Protein AF-A0A815KXN7-F1 (afdb_monomer)

Mean predicted aligned error: 11.1 Å

Foldseek 3Di:
DDDDDPDPPPPLPPPPPDVDDAAEEECLQPDPCSVVVVVVCVSSVHHYDNDDDLDDGQEYEHPAADADPPVSCPDPRHYYPHDHPDHD

Radius of gyration: 16.26 Å; Cα contacts (8 Å, |Δi|>4): 97; chains: 1; bounding box: 30×55×28 Å

pLDDT: mean 73.77, std 16.84, range [38.5, 93.56]

Sequence (88 aa):
MTSKTLVSPTIQRKYKKSGKRVPIVDTSQARSNIEVLRMCLQELNWKERTTSSFTDSDIYWHSGTFHEGNRNFGLTSARVNKFPGMIS

Secondary structure (DSSP, 8-state):
------------------SS---EEE-TT--TTHHHHHHHHHHHTPEEE-S--SS--SEE--SS---TT-TT---SS-EESS-TT---

Solvent-accessible surface area (backbone atoms only — not comparable to full-atom values): 5846 Å² total; per-residue (Å²): 138,83,85,78,80,84,74,76,78,81,77,80,71,81,73,77,83,61,98,62,84,74,52,33,34,34,43,48,55,39,65,92,55,46,70,63,49,51,53,52,32,59,76,70,64,39,45,81,35,68,67,88,60,101,60,94,39,47,29,41,40,64,62,71,68,44,64,86,79,59,80,83,67,84,53,95,77,46,42,65,84,60,56,66,85,53,83,128

Structure (mmCIF, N/CA/C/O backbone):
data_AF-A0A815KXN7-F1
#
_entry.id   AF-A0A815KXN7-F1
#
loop_
_atom_site.group_PDB
_atom_site.id
_atom_site.type_symbol
_atom_site.label_atom_id
_atom_site.label_alt_id
_atom_site.label_comp_id
_atom_site.label_asym_id
_atom_site.label_entity_id
_atom_site.label_seq_id
_atom_site.pdbx_PDB_ins_code
_atom_site.Cartn_x
_atom_site.Cartn_y
_atom_site.Cartn_z
_atom_site.occupancy
_atom_site.B_iso_or_equiv
_atom_site.auth_seq_id
_atom_site.auth_comp_id
_atom_site.auth_asym_id
_atom_site.auth_atom_id
_atom_site.pdbx_PDB_model_num
ATOM 1 N N . MET A 1 1 ? -5.629 37.700 -14.047 1.00 40.22 1 MET A N 1
ATOM 2 C CA . MET A 1 1 ? -5.822 36.282 -14.418 1.00 40.22 1 MET A CA 1
ATOM 3 C C . MET A 1 1 ? -5.587 35.443 -13.173 1.00 40.22 1 MET A C 1
ATOM 5 O O . MET A 1 1 ? -4.446 35.284 -12.770 1.00 40.22 1 MET A O 1
ATOM 9 N N . THR A 1 2 ? -6.646 35.027 -12.483 1.00 38.50 2 THR A N 1
ATOM 10 C CA . THR A 1 2 ? -6.553 34.249 -11.239 1.00 38.50 2 THR A CA 1
ATOM 11 C C . THR A 1 2 ? -6.583 32.757 -11.565 1.00 38.50 2 THR A C 1
ATOM 13 O O . THR A 1 2 ? -7.590 32.240 -12.049 1.00 38.50 2 THR A O 1
ATOM 16 N N . SER A 1 3 ? -5.460 32.073 -11.334 1.00 39.03 3 SER A N 1
ATOM 17 C CA . SER A 1 3 ? -5.349 30.617 -11.463 1.00 39.03 3 SER A CA 1
ATOM 18 C C . SER A 1 3 ? -6.280 29.933 -10.467 1.00 39.03 3 SER A C 1
ATOM 20 O O . SER A 1 3 ? -6.149 30.108 -9.257 1.00 39.03 3 SER A O 1
ATOM 22 N N . LYS A 1 4 ? -7.234 29.154 -10.979 1.00 46.06 4 LYS A N 1
ATOM 23 C CA . LYS A 1 4 ? -8.093 28.291 -10.169 1.00 46.06 4 LYS A CA 1
ATOM 24 C C . LYS A 1 4 ? -7.311 27.026 -9.822 1.00 46.06 4 LYS A C 1
ATOM 26 O O . LYS A 1 4 ? -7.031 26.216 -10.701 1.00 46.06 4 LYS A O 1
ATOM 31 N N . THR A 1 5 ? -6.969 26.860 -8.551 1.00 46.91 5 THR A N 1
ATOM 32 C CA . THR A 1 5 ? -6.483 25.590 -8.006 1.00 46.91 5 THR A CA 1
ATOM 33 C C . THR A 1 5 ? -7.577 24.538 -8.184 1.00 46.91 5 THR A C 1
ATOM 35 O O . THR A 1 5 ? -8.678 24.690 -7.657 1.00 46.91 5 THR A O 1
ATOM 38 N N . LEU A 1 6 ? -7.295 23.487 -8.956 1.00 49.59 6 LEU A N 1
ATOM 39 C CA . LEU A 1 6 ? -8.171 22.324 -9.092 1.00 49.59 6 LEU A CA 1
ATOM 40 C C . LEU A 1 6 ? -8.133 21.538 -7.779 1.00 49.59 6 LEU A C 1
ATOM 42 O O . LEU A 1 6 ? -7.253 20.713 -7.554 1.00 49.59 6 LEU A O 1
ATOM 46 N N . VAL A 1 7 ? -9.077 21.826 -6.888 1.00 52.41 7 VAL A N 1
ATOM 47 C CA . VAL A 1 7 ? -9.336 20.986 -5.719 1.00 52.41 7 VAL A CA 1
ATOM 48 C C . VAL A 1 7 ? -10.069 19.748 -6.233 1.00 52.41 7 VAL A C 1
ATOM 50 O O . VAL A 1 7 ? -11.210 19.853 -6.684 1.00 52.41 7 VAL A O 1
ATOM 53 N N . SER A 1 8 ? -9.406 18.588 -6.234 1.00 46.22 8 SER A N 1
ATOM 54 C CA . SER A 1 8 ? -10.059 17.321 -6.574 1.00 46.22 8 SER A CA 1
ATOM 55 C C . SER A 1 8 ? -11.255 17.115 -5.643 1.00 46.22 8 SER A C 1
ATOM 57 O O . SER A 1 8 ? -11.080 17.194 -4.424 1.00 46.22 8 SER A O 1
ATOM 59 N N . PRO A 1 9 ? -12.468 16.862 -6.168 1.00 52.06 9 PRO A N 1
ATOM 60 C CA . PRO A 1 9 ? -13.621 16.612 -5.323 1.00 52.06 9 PRO A CA 1
ATOM 61 C C . PRO A 1 9 ? -13.337 15.358 -4.500 1.00 52.06 9 PRO A C 1
ATOM 63 O O . PRO A 1 9 ? -13.150 14.274 -5.052 1.00 52.06 9 PRO A O 1
ATOM 66 N N . THR A 1 10 ? -13.277 15.506 -3.177 1.00 52.22 10 THR A N 1
ATOM 67 C CA . THR A 1 10 ? -13.223 14.380 -2.247 1.00 52.22 10 THR A CA 1
ATOM 68 C C . THR A 1 10 ? -14.514 13.587 -2.424 1.00 52.22 10 THR A C 1
ATOM 70 O O . THR A 1 10 ? -15.551 13.920 -1.847 1.00 52.22 10 THR A O 1
ATOM 73 N N . ILE A 1 11 ? -14.484 12.558 -3.269 1.00 56.62 11 ILE A N 1
ATOM 74 C CA . ILE A 1 11 ? -15.572 11.595 -3.385 1.00 56.62 11 ILE A CA 1
ATOM 75 C C . ILE A 1 11 ? -15.563 10.814 -2.074 1.00 56.62 11 ILE A C 1
ATOM 77 O O . ILE A 1 11 ? -14.897 9.795 -1.958 1.00 56.62 11 ILE A O 1
ATOM 81 N N . GLN A 1 12 ? -16.301 11.289 -1.070 1.00 53.69 12 GLN A N 1
ATOM 82 C CA . GLN A 1 12 ? -16.491 10.562 0.181 1.00 53.69 12 GLN A CA 1
ATOM 83 C C . GLN A 1 12 ? -17.358 9.323 -0.083 1.00 53.69 12 GLN A C 1
ATOM 85 O O . GLN A 1 12 ? -18.557 9.289 0.209 1.00 53.69 12 GLN A O 1
ATOM 90 N N . ARG A 1 13 ? -16.769 8.279 -0.672 1.00 58.06 13 ARG A N 1
ATOM 91 C CA . ARG A 1 13 ? -17.386 6.956 -0.718 1.00 58.06 13 ARG A CA 1
ATOM 92 C C . ARG A 1 13 ? -17.465 6.457 0.721 1.00 58.06 13 ARG A C 1
ATOM 94 O O . ARG A 1 13 ? -16.461 6.090 1.321 1.00 58.06 13 ARG A O 1
ATOM 101 N N . LYS A 1 14 ? -18.676 6.429 1.287 1.00 53.72 14 LYS A N 1
ATOM 102 C CA . LYS A 1 14 ? -18.959 5.729 2.547 1.00 53.72 14 LYS A CA 1
ATOM 103 C C . LYS A 1 14 ? -18.784 4.227 2.320 1.00 53.72 14 LYS A C 1
ATOM 105 O O . LYS A 1 14 ? -19.753 3.515 2.054 1.00 53.72 14 LYS A O 1
ATOM 110 N N . TYR A 1 15 ? -17.554 3.731 2.406 1.00 59.19 15 TYR A N 1
ATOM 111 C CA . TYR A 1 15 ? -17.310 2.297 2.477 1.00 59.19 15 TYR A CA 1
ATOM 112 C C . TYR A 1 15 ? -17.971 1.780 3.760 1.00 59.19 15 TYR A C 1
ATOM 114 O O . TYR A 1 15 ? -17.623 2.195 4.867 1.00 59.19 15 TYR A O 1
ATOM 122 N N . LYS A 1 16 ? -18.991 0.921 3.619 1.00 57.56 16 LYS A N 1
ATOM 123 C CA . LYS A 1 16 ? -19.647 0.287 4.769 1.00 57.56 16 LYS A CA 1
ATOM 124 C C . LYS A 1 16 ? -18.572 -0.456 5.564 1.00 57.56 16 LYS A C 1
ATOM 126 O O . LYS A 1 16 ? -17.965 -1.385 5.035 1.00 57.56 16 LYS A O 1
ATOM 131 N N . LYS A 1 17 ? -18.352 -0.071 6.827 1.00 56.38 17 LYS A N 1
ATOM 132 C CA . LYS A 1 17 ? -17.532 -0.840 7.772 1.00 56.38 17 LYS A CA 1
ATOM 133 C C . LYS A 1 17 ? -18.206 -2.196 7.995 1.00 56.38 17 LYS A C 1
ATOM 135 O O . LYS A 1 17 ? -19.018 -2.350 8.899 1.00 56.38 17 LYS A O 1
ATOM 140 N N . SER A 1 18 ? -17.912 -3.184 7.153 1.00 59.50 18 SER A N 1
ATOM 141 C CA . SER A 1 18 ? -18.129 -4.578 7.539 1.00 59.50 18 SER A CA 1
ATOM 142 C C . SER A 1 18 ? -17.249 -4.839 8.761 1.00 59.50 18 SER A C 1
ATOM 144 O O . SER A 1 18 ? -16.123 -4.346 8.768 1.00 59.50 18 SER A O 1
ATOM 146 N N . GLY A 1 19 ? -17.706 -5.593 9.763 1.00 62.94 19 GLY A N 1
ATOM 147 C CA . GLY A 1 19 ? -16.938 -5.927 10.979 1.00 62.94 19 GLY A CA 1
ATOM 148 C C . GLY A 1 19 ? -15.671 -6.772 10.752 1.00 62.94 19 GLY A C 1
ATOM 149 O O . GLY A 1 19 ? -15.259 -7.520 11.629 1.00 62.94 19 GLY A O 1
ATOM 150 N N . LYS A 1 20 ? -15.075 -6.702 9.560 1.00 67.62 20 LYS A N 1
ATOM 151 C CA . LYS A 1 20 ? -13.850 -7.380 9.152 1.00 67.62 20 LYS A CA 1
ATOM 152 C C . LYS A 1 20 ? -12.639 -6.571 9.625 1.00 67.62 20 LYS A C 1
ATOM 154 O O . LYS A 1 20 ? -12.673 -5.341 9.651 1.00 67.62 20 LYS A O 1
ATOM 159 N N . ARG A 1 21 ? -11.572 -7.284 9.996 1.00 85.56 21 ARG A N 1
ATOM 160 C CA . ARG A 1 21 ? -10.259 -6.736 10.377 1.00 85.56 21 ARG A CA 1
ATOM 161 C C . ARG A 1 21 ? -9.810 -5.647 9.389 1.00 85.56 21 ARG A C 1
ATOM 163 O O . ARG A 1 21 ? -9.948 -5.823 8.182 1.00 85.56 21 ARG A O 1
ATOM 170 N N . VAL A 1 22 ? -9.271 -4.541 9.913 1.00 89.25 22 VAL A N 1
ATOM 171 C CA . VAL A 1 22 ? -8.694 -3.455 9.101 1.00 89.25 22 VAL A CA 1
ATOM 172 C C . VAL A 1 22 ? -7.477 -3.995 8.341 1.00 89.25 22 VAL A C 1
ATOM 174 O O . VAL A 1 22 ? -6.553 -4.464 9.013 1.00 89.25 22 VAL A O 1
ATOM 177 N N . PRO A 1 23 ? -7.451 -3.919 6.998 1.00 91.38 23 PRO A N 1
ATOM 178 C CA . PRO A 1 23 ? -6.319 -4.397 6.215 1.00 91.38 23 PRO A CA 1
ATOM 179 C C . PRO A 1 23 ? -5.020 -3.666 6.554 1.00 91.38 23 PRO A C 1
ATOM 181 O O . PRO A 1 23 ? -5.015 -2.448 6.773 1.00 91.38 23 PRO A O 1
ATOM 184 N N . ILE A 1 24 ? -3.923 -4.419 6.573 1.00 91.56 24 ILE A N 1
ATOM 185 C CA . ILE A 1 24 ? -2.557 -3.919 6.731 1.00 91.56 24 ILE A CA 1
ATOM 186 C C . ILE A 1 24 ? -1.850 -3.988 5.377 1.00 91.56 24 ILE A C 1
ATOM 188 O O . ILE A 1 24 ? -1.809 -5.048 4.751 1.00 91.56 24 ILE A O 1
ATOM 192 N N . VAL A 1 25 ? -1.274 -2.869 4.943 1.00 92.50 25 VAL A N 1
ATOM 193 C CA . VAL A 1 25 ? -0.568 -2.744 3.664 1.00 92.50 25 VAL A CA 1
ATOM 194 C C . VAL A 1 25 ? 0.910 -2.454 3.904 1.00 92.50 25 VAL A C 1
ATOM 196 O O . VAL A 1 25 ? 1.244 -1.454 4.539 1.00 92.50 25 VAL A O 1
ATOM 199 N N . ASP A 1 26 ? 1.789 -3.311 3.384 1.00 90.75 26 ASP A N 1
ATOM 200 C CA . ASP A 1 26 ? 3.237 -3.084 3.361 1.00 90.75 26 ASP A CA 1
ATOM 201 C C . ASP A 1 26 ? 3.614 -2.181 2.183 1.00 90.75 26 ASP A C 1
ATOM 203 O O . ASP A 1 26 ? 3.361 -2.513 1.020 1.00 90.75 26 ASP A O 1
ATOM 207 N N . THR A 1 27 ? 4.228 -1.043 2.494 1.00 92.12 27 THR A N 1
ATOM 208 C CA . THR A 1 27 ? 4.694 -0.039 1.533 1.00 92.12 27 THR A CA 1
ATOM 209 C C . THR A 1 27 ? 6.218 0.101 1.512 1.00 92.12 27 THR A C 1
ATOM 211 O O . THR A 1 27 ? 6.745 0.971 0.819 1.00 92.12 27 THR A O 1
ATOM 214 N N . SER A 1 28 ? 6.961 -0.768 2.204 1.00 88.88 28 SER A N 1
ATOM 215 C CA . SER A 1 28 ? 8.430 -0.694 2.323 1.00 88.88 28 SER A CA 1
ATOM 216 C C . SER A 1 28 ? 9.166 -0.769 0.977 1.00 88.88 28 SER A C 1
ATOM 218 O O . SER A 1 28 ? 10.231 -0.167 0.793 1.00 88.88 28 SER A O 1
ATOM 220 N N . GLN A 1 29 ? 8.571 -1.473 0.011 1.00 87.06 29 GLN A N 1
ATOM 221 C CA . GLN A 1 29 ? 9.064 -1.630 -1.359 1.00 87.06 29 GLN A CA 1
ATOM 222 C C . GLN A 1 29 ? 8.384 -0.687 -2.358 1.00 87.06 29 GLN A C 1
ATOM 224 O O . GLN A 1 29 ? 8.705 -0.730 -3.547 1.00 87.06 29 GLN A O 1
ATOM 229 N N . ALA A 1 30 ? 7.462 0.172 -1.923 1.00 88.94 30 ALA A N 1
ATOM 230 C CA . ALA A 1 30 ? 6.907 1.208 -2.780 1.00 88.94 30 ALA A CA 1
ATOM 231 C C . ALA A 1 30 ? 7.943 2.332 -2.977 1.00 88.94 30 ALA A C 1
ATOM 233 O O . ALA A 1 30 ? 8.739 2.648 -2.086 1.00 88.94 30 ALA A O 1
ATOM 234 N N . ARG A 1 31 ? 7.975 2.914 -4.181 1.00 83.75 31 ARG A N 1
ATOM 235 C CA . ARG A 1 31 ? 8.929 3.974 -4.556 1.00 83.75 31 ARG A CA 1
ATOM 236 C C . ARG A 1 31 ? 8.243 5.083 -5.346 1.00 83.75 31 ARG A C 1
ATOM 238 O O . ARG A 1 31 ? 8.140 6.198 -4.860 1.00 83.75 31 ARG A O 1
ATOM 245 N N . SER A 1 32 ? 7.716 4.763 -6.525 1.00 80.56 32 SER A N 1
ATOM 246 C CA . SER A 1 32 ? 7.194 5.753 -7.476 1.00 80.56 32 SER A CA 1
ATOM 247 C C . SER A 1 32 ? 5.841 6.362 -7.102 1.00 80.56 32 SER A C 1
ATOM 249 O O . SER A 1 32 ? 5.548 7.480 -7.505 1.00 80.56 32 SER A O 1
ATOM 251 N N . ASN A 1 33 ? 5.004 5.651 -6.347 1.00 82.56 33 ASN A N 1
ATOM 252 C CA . ASN A 1 33 ? 3.621 6.057 -6.084 1.00 82.56 33 ASN A CA 1
ATOM 253 C C . ASN A 1 33 ? 3.270 6.105 -4.588 1.00 82.56 33 ASN A C 1
ATOM 255 O O . ASN A 1 33 ? 2.098 5.998 -4.228 1.00 82.56 33 ASN A O 1
ATOM 259 N N . ILE A 1 34 ? 4.274 6.234 -3.714 1.00 90.75 34 ILE A N 1
ATOM 260 C CA . ILE A 1 34 ? 4.089 6.118 -2.261 1.00 90.75 34 ILE A CA 1
ATOM 261 C C . ILE A 1 34 ? 3.145 7.187 -1.693 1.00 90.75 34 ILE A C 1
ATOM 263 O O . ILE A 1 34 ? 2.304 6.870 -0.859 1.00 90.75 34 ILE A O 1
ATOM 267 N N . GLU A 1 35 ? 3.227 8.432 -2.161 1.00 91.81 35 GLU A N 1
ATOM 268 C CA . GLU A 1 35 ? 2.391 9.528 -1.650 1.00 91.81 35 GLU A CA 1
ATOM 269 C C . GLU A 1 35 ? 0.914 9.324 -1.994 1.00 91.81 35 GLU A C 1
ATOM 271 O O . GLU A 1 35 ? 0.047 9.414 -1.126 1.00 91.81 35 GLU A O 1
ATOM 276 N N . VAL A 1 36 ? 0.634 8.955 -3.246 1.00 92.88 36 VAL A N 1
ATOM 277 C CA . VAL A 1 36 ? -0.724 8.635 -3.702 1.00 92.88 36 VAL A CA 1
ATOM 278 C C . VAL A 1 36 ? -1.270 7.425 -2.953 1.00 92.88 36 VAL A C 1
ATOM 280 O O . VAL A 1 36 ? -2.410 7.449 -2.495 1.00 92.88 36 VAL A O 1
ATOM 283 N N . LEU A 1 37 ? -0.446 6.392 -2.759 1.00 92.81 37 LEU A N 1
ATOM 284 C CA . LEU A 1 37 ? -0.838 5.212 -1.996 1.00 92.81 37 LEU A CA 1
ATOM 285 C C . LEU A 1 37 ? -1.206 5.576 -0.553 1.00 92.81 37 LEU A C 1
ATOM 287 O O . LEU A 1 37 ? -2.258 5.153 -0.080 1.00 92.81 37 LEU A O 1
ATOM 291 N N . ARG A 1 38 ? -0.400 6.400 0.125 1.00 93.44 38 ARG A N 1
ATOM 292 C CA . ARG A 1 38 ? -0.691 6.872 1.488 1.00 93.44 38 ARG A CA 1
ATOM 293 C C . ARG A 1 38 ? -2.020 7.612 1.574 1.00 93.44 38 ARG A C 1
ATOM 295 O O . ARG A 1 38 ? -2.797 7.327 2.483 1.00 93.44 38 ARG A O 1
ATOM 302 N N . MET A 1 39 ? -2.313 8.490 0.612 1.00 93.56 39 MET A N 1
ATOM 303 C CA . MET A 1 39 ? -3.612 9.170 0.543 1.00 93.56 39 MET A CA 1
ATOM 304 C C . MET A 1 39 ? -4.768 8.170 0.403 1.00 93.56 39 MET A C 1
ATOM 306 O O . MET A 1 39 ? -5.748 8.253 1.142 1.00 93.56 39 MET A O 1
ATOM 310 N N . CYS A 1 40 ? -4.637 7.170 -0.475 1.00 93.38 40 CYS A N 1
ATOM 311 C CA . CYS A 1 40 ? -5.659 6.134 -0.636 1.00 93.38 40 CYS A CA 1
ATOM 312 C C . CYS A 1 40 ? -5.862 5.301 0.640 1.00 93.38 40 CYS A C 1
ATOM 314 O O . CYS A 1 40 ? -6.999 5.008 1.007 1.00 93.38 40 CYS A O 1
ATOM 316 N N . LEU A 1 41 ? -4.784 4.921 1.336 1.00 93.06 41 LEU A N 1
ATOM 317 C CA . LEU A 1 41 ? -4.881 4.159 2.587 1.00 93.06 41 LEU A CA 1
ATOM 318 C C . LEU A 1 41 ? -5.593 4.959 3.684 1.00 93.06 41 LEU A C 1
ATOM 320 O O . LEU A 1 41 ? -6.407 4.392 4.414 1.00 93.06 41 LEU A O 1
ATOM 324 N N . GLN A 1 42 ? -5.334 6.266 3.770 1.00 92.06 42 GLN A N 1
ATOM 325 C CA . GLN A 1 42 ? -6.028 7.165 4.694 1.00 92.06 42 GLN A CA 1
ATOM 326 C C . GLN A 1 42 ? -7.525 7.260 4.375 1.00 92.06 42 GLN A C 1
ATOM 328 O O . GLN A 1 42 ? -8.347 7.110 5.277 1.00 92.06 42 GLN A O 1
ATOM 333 N N . GLU A 1 43 ? -7.888 7.431 3.101 1.00 90.69 43 GLU A N 1
ATOM 334 C CA . GLU A 1 43 ? -9.290 7.501 2.663 1.00 90.69 43 GLU A CA 1
ATOM 335 C C . GLU A 1 43 ? -10.055 6.193 2.938 1.00 90.69 43 GLU A C 1
ATOM 33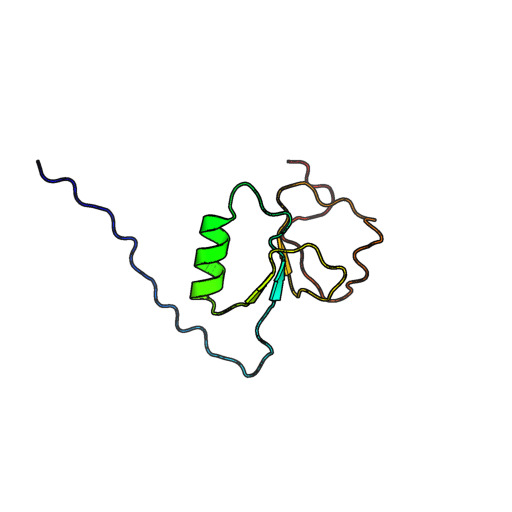7 O O . GLU A 1 43 ? -11.220 6.209 3.337 1.00 90.69 43 GLU A O 1
ATOM 342 N N . LEU A 1 44 ? -9.382 5.049 2.783 1.00 90.69 44 LEU A N 1
ATOM 343 C CA . LEU A 1 44 ? -9.934 3.722 3.072 1.00 90.69 44 LEU A CA 1
ATOM 344 C C . LEU A 1 44 ? -9.891 3.350 4.562 1.00 90.69 44 LEU A C 1
ATOM 346 O O . LEU A 1 44 ? -10.465 2.330 4.955 1.00 90.69 44 LEU A O 1
ATOM 350 N N . ASN A 1 45 ? -9.222 4.153 5.394 1.00 90.50 45 ASN A N 1
ATOM 351 C CA . ASN A 1 45 ? -8.946 3.860 6.798 1.00 90.50 45 ASN A CA 1
ATOM 352 C C . ASN A 1 45 ? -8.225 2.501 6.980 1.00 90.50 45 ASN A C 1
ATOM 354 O O . ASN A 1 45 ? -8.570 1.707 7.864 1.00 90.50 45 ASN A O 1
ATOM 358 N N . TRP A 1 46 ? -7.254 2.212 6.109 1.00 92.75 46 TRP A N 1
ATOM 359 C CA . TRP A 1 46 ? -6.383 1.030 6.155 1.00 92.75 46 TRP A CA 1
ATOM 360 C C . TRP A 1 46 ? -5.063 1.355 6.863 1.00 92.75 46 TRP A C 1
ATOM 362 O O . TRP A 1 46 ? -4.646 2.510 6.924 1.00 92.75 46 TRP A O 1
ATOM 372 N N . LYS A 1 47 ? -4.402 0.340 7.430 1.00 92.50 47 LYS A N 1
ATOM 373 C CA . LYS A 1 47 ? -3.141 0.524 8.166 1.00 92.50 47 LYS A CA 1
ATOM 374 C C . LYS A 1 47 ? -1.945 0.396 7.224 1.00 92.50 47 LYS A C 1
ATOM 376 O O . LYS A 1 47 ? -1.830 -0.600 6.519 1.00 92.50 47 LYS A O 1
ATOM 381 N N . GLU A 1 48 ? -1.034 1.366 7.258 1.00 93.19 48 GLU A N 1
ATOM 382 C CA . GLU A 1 48 ? 0.248 1.311 6.543 1.00 93.19 48 GLU A CA 1
ATOM 383 C C . GLU A 1 48 ? 1.343 0.685 7.421 1.00 93.19 48 GLU A C 1
ATOM 385 O O . GLU A 1 48 ? 1.422 0.949 8.624 1.00 93.19 48 GLU A O 1
ATOM 390 N N . ARG A 1 49 ? 2.221 -0.107 6.803 1.00 90.56 49 ARG A N 1
ATOM 391 C CA . ARG A 1 49 ? 3.498 -0.557 7.360 1.00 90.56 49 ARG A CA 1
ATOM 392 C C . ARG A 1 49 ? 4.623 -0.157 6.410 1.00 90.56 49 ARG A C 1
ATOM 394 O O . ARG A 1 49 ? 4.643 -0.580 5.262 1.00 90.56 49 ARG A O 1
ATOM 401 N N . THR A 1 50 ? 5.579 0.620 6.904 1.00 88.19 50 THR A N 1
ATOM 402 C CA . THR A 1 50 ? 6.691 1.163 6.103 1.00 88.19 50 THR A CA 1
ATOM 403 C C . THR A 1 50 ? 7.988 0.363 6.221 1.00 88.19 50 THR A C 1
ATOM 405 O O . THR A 1 50 ? 8.895 0.541 5.411 1.00 88.19 50 THR A O 1
ATOM 408 N N . THR 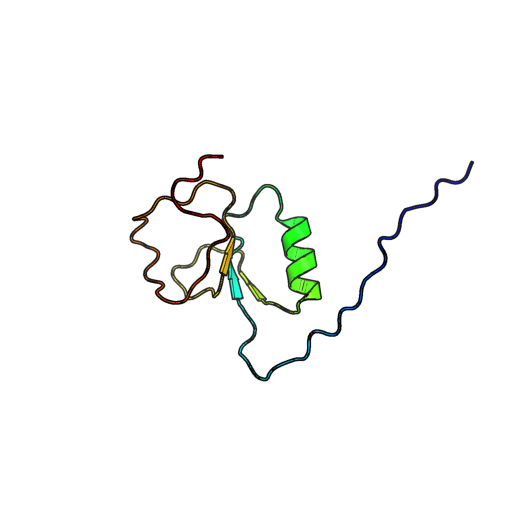A 1 51 ? 8.084 -0.529 7.206 1.00 82.94 51 THR A N 1
ATOM 409 C CA . THR A 1 51 ? 9.261 -1.375 7.435 1.00 82.94 51 THR A CA 1
ATOM 410 C C . THR A 1 51 ? 9.013 -2.765 6.878 1.00 82.94 51 THR A C 1
ATOM 412 O O . THR A 1 51 ? 8.024 -3.399 7.251 1.00 82.94 51 THR A O 1
ATOM 415 N N . SER A 1 52 ? 9.937 -3.259 6.047 1.00 70.06 52 SER A N 1
ATOM 416 C CA . SER A 1 52 ? 9.895 -4.638 5.565 1.00 70.06 52 SER A CA 1
ATOM 417 C C . SER A 1 52 ? 9.993 -5.570 6.764 1.00 70.06 52 SER A C 1
ATOM 419 O O . SER A 1 52 ? 11.013 -5.615 7.456 1.00 70.06 52 SER A O 1
ATOM 421 N N . SER A 1 53 ? 8.917 -6.287 7.036 1.00 64.56 53 SER A N 1
ATOM 422 C CA . SER A 1 53 ? 8.839 -7.230 8.137 1.00 64.56 53 SER A CA 1
ATOM 423 C C . SER A 1 53 ? 8.395 -8.568 7.575 1.00 64.56 53 SER A C 1
ATOM 425 O O . SER A 1 53 ? 7.551 -8.613 6.686 1.00 64.56 53 SER A O 1
ATOM 427 N N . PHE A 1 54 ? 8.904 -9.664 8.130 1.00 64.06 54 PHE A N 1
ATOM 428 C CA . PHE A 1 54 ? 8.428 -11.019 7.831 1.00 64.06 54 PHE A CA 1
ATOM 429 C C . PHE A 1 54 ? 7.001 -11.288 8.360 1.00 64.06 54 PHE A C 1
ATOM 431 O O . PHE A 1 54 ? 6.634 -12.433 8.586 1.00 64.06 54 PHE A O 1
ATOM 438 N N . THR A 1 55 ? 6.210 -10.248 8.638 1.00 62.50 55 THR A N 1
ATOM 439 C CA . THR A 1 55 ? 4.907 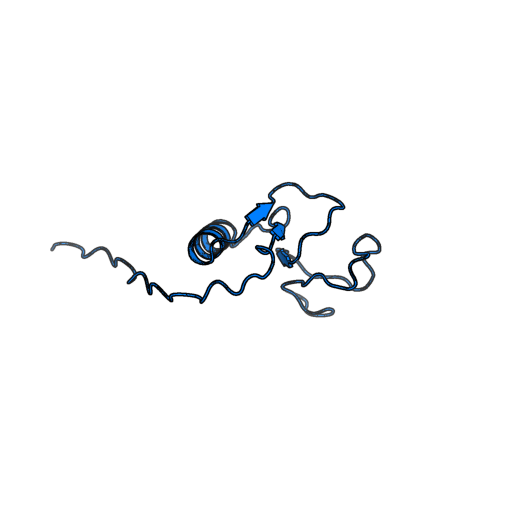-10.342 9.307 1.00 62.50 55 THR A CA 1
ATOM 440 C C . THR A 1 55 ? 3.751 -10.176 8.327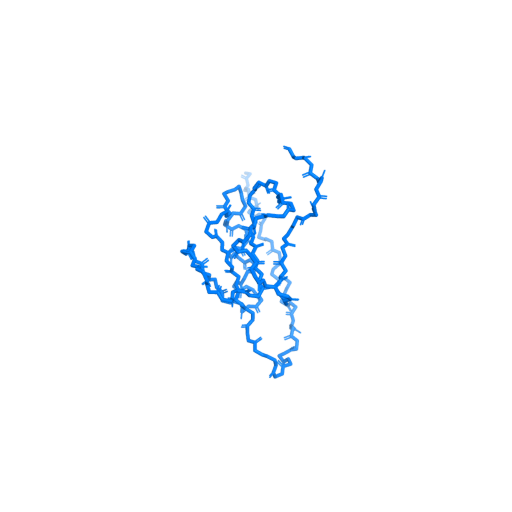 1.00 62.50 55 THR A C 1
ATOM 442 O O . THR A 1 55 ? 3.870 -9.444 7.348 1.00 62.50 55 THR A O 1
ATOM 445 N N . ASP A 1 56 ? 2.616 -10.800 8.659 1.00 73.25 56 ASP A N 1
ATOM 446 C CA . ASP A 1 56 ? 1.385 -10.943 7.862 1.00 73.25 56 ASP A CA 1
ATOM 447 C C . ASP A 1 56 ? 0.698 -9.609 7.499 1.00 73.25 56 ASP A C 1
ATOM 449 O O . ASP A 1 56 ? -0.306 -9.205 8.104 1.00 73.25 56 ASP A O 1
ATOM 453 N N . SER A 1 57 ? 1.235 -8.886 6.512 1.00 86.62 57 SER A N 1
ATOM 454 C CA . SER A 1 57 ? 0.459 -7.848 5.825 1.00 86.62 57 SER A CA 1
ATOM 455 C C . SER A 1 57 ? -0.594 -8.519 4.945 1.00 86.62 57 SER A C 1
ATOM 457 O O . SER A 1 57 ? -0.343 -9.546 4.319 1.00 86.62 57 SER A O 1
ATOM 459 N N . ASP A 1 58 ? -1.775 -7.917 4.857 1.00 88.56 58 ASP A N 1
ATOM 460 C CA . ASP A 1 58 ? -2.831 -8.406 3.968 1.00 88.56 58 ASP A CA 1
ATOM 461 C C . ASP A 1 58 ? -2.500 -8.102 2.502 1.00 88.56 58 ASP A C 1
ATOM 463 O O . ASP A 1 58 ? -2.895 -8.838 1.595 1.00 88.56 58 ASP A O 1
ATOM 467 N N . ILE A 1 59 ? -1.772 -7.005 2.265 1.00 90.00 59 ILE A N 1
ATOM 468 C CA . ILE A 1 59 ? -1.364 -6.552 0.937 1.00 90.00 59 ILE A CA 1
ATOM 469 C C . ILE A 1 59 ? 0.097 -6.105 0.963 1.00 90.00 59 ILE A C 1
ATOM 471 O O . ILE A 1 59 ? 0.508 -5.368 1.858 1.00 90.00 59 ILE A O 1
ATOM 475 N N . TYR A 1 60 ? 0.851 -6.484 -0.064 1.00 88.50 60 TYR A N 1
ATOM 476 C CA . TYR A 1 60 ? 2.207 -6.007 -0.309 1.00 88.50 60 TYR A CA 1
ATOM 477 C C . TYR A 1 60 ? 2.246 -5.182 -1.582 1.00 88.50 60 TYR A C 1
ATOM 479 O O . TYR A 1 60 ? 1.873 -5.646 -2.666 1.00 88.50 60 TYR A O 1
ATOM 487 N N . TRP A 1 61 ? 2.688 -3.936 -1.437 1.00 90.62 61 TRP A N 1
ATOM 488 C CA . TRP A 1 61 ? 2.769 -2.997 -2.538 1.00 90.62 61 TR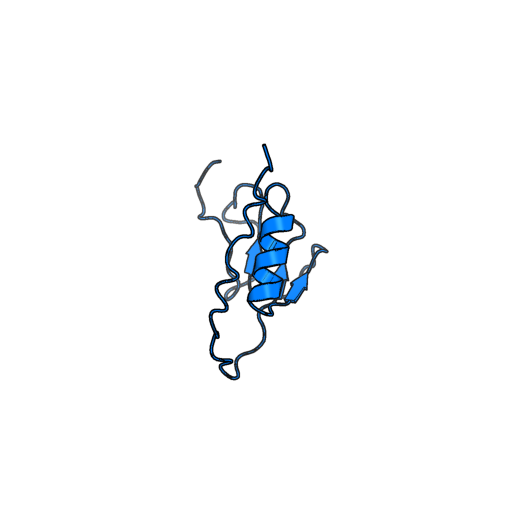P A CA 1
ATOM 489 C C . TRP A 1 61 ? 4.214 -2.831 -2.999 1.00 90.62 61 TRP A C 1
ATOM 491 O O . TRP A 1 61 ? 5.007 -2.100 -2.404 1.00 90.62 61 TRP A O 1
ATOM 501 N N . HIS A 1 62 ? 4.559 -3.506 -4.092 1.00 86.75 62 HIS A N 1
ATOM 502 C CA . HIS A 1 62 ? 5.902 -3.473 -4.660 1.00 86.75 62 HIS A CA 1
ATOM 503 C C . HIS A 1 62 ? 6.015 -2.440 -5.784 1.00 86.75 62 HIS A C 1
ATOM 505 O O . HIS A 1 62 ? 5.062 -2.202 -6.541 1.00 86.75 62 HIS A O 1
ATOM 511 N N . SER A 1 63 ? 7.202 -1.841 -5.895 1.00 81.50 63 SER A N 1
ATOM 512 C CA . SER A 1 63 ? 7.588 -0.979 -7.017 1.00 81.50 63 SER A CA 1
ATOM 513 C C . SER A 1 63 ? 8.036 -1.769 -8.251 1.00 81.50 63 SER A C 1
ATOM 515 O O . SER A 1 63 ? 7.671 -1.378 -9.353 1.00 81.50 63 SER A O 1
ATOM 517 N N . GLY A 1 64 ? 8.775 -2.869 -8.071 1.00 77.00 64 GLY A N 1
ATOM 518 C CA . GLY A 1 64 ? 9.319 -3.692 -9.160 1.00 77.00 64 GLY A CA 1
ATOM 519 C C . GLY A 1 64 ? 8.517 -4.958 -9.488 1.00 77.00 64 GLY A C 1
ATOM 520 O O . GLY A 1 64 ? 7.395 -5.157 -9.010 1.00 77.00 64 GLY A O 1
ATOM 521 N N . THR A 1 65 ? 9.118 -5.814 -10.317 1.00 69.25 65 THR A N 1
ATOM 522 C CA . THR A 1 65 ? 8.575 -7.110 -10.744 1.00 69.25 65 THR A CA 1
ATOM 523 C C . THR A 1 65 ? 8.457 -8.092 -9.579 1.00 69.25 65 THR A C 1
ATOM 525 O O . THR A 1 65 ? 9.300 -8.140 -8.682 1.00 69.25 65 THR A O 1
ATOM 528 N N . PHE A 1 66 ? 7.401 -8.907 -9.595 1.00 68.25 66 PHE A N 1
ATOM 529 C CA . PHE A 1 66 ? 7.240 -10.010 -8.652 1.00 68.25 66 PHE A CA 1
ATOM 530 C C . PHE A 1 66 ? 7.742 -11.305 -9.299 1.00 68.25 66 PHE A C 1
ATOM 532 O O . PHE A 1 66 ? 7.169 -11.770 -10.284 1.00 68.25 66 PHE A O 1
ATOM 539 N N . HIS A 1 67 ? 8.817 -11.877 -8.755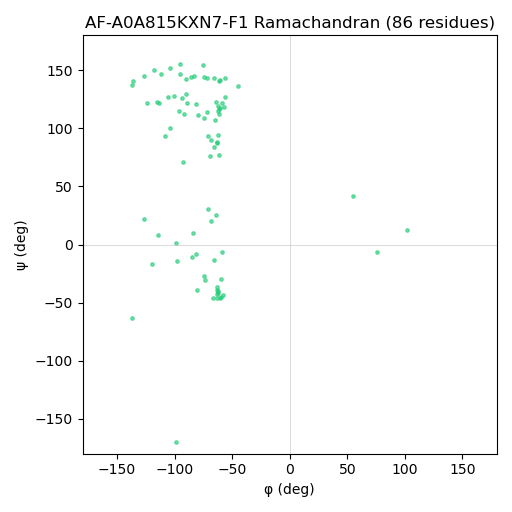 1.00 64.88 67 HIS A N 1
ATOM 540 C CA . HIS A 1 67 ? 9.340 -13.169 -9.198 1.00 64.88 67 HIS A CA 1
ATOM 541 C C . HIS A 1 67 ? 8.666 -14.299 -8.414 1.00 64.88 67 HIS 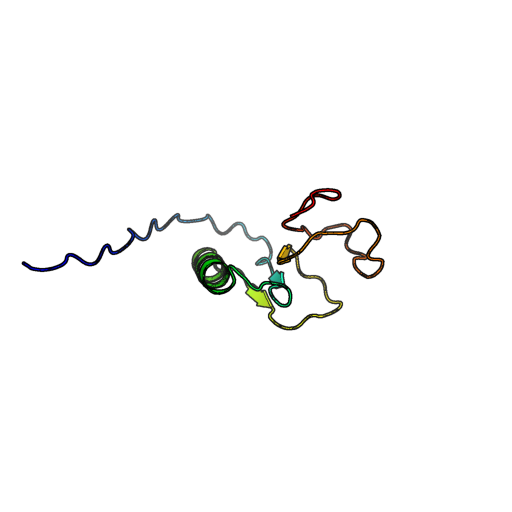A C 1
ATOM 543 O O . HIS A 1 67 ? 8.733 -14.347 -7.182 1.00 64.88 67 HIS A O 1
ATOM 549 N N . GLU A 1 68 ? 8.016 -15.206 -9.142 1.00 56.91 68 GLU A N 1
ATOM 550 C CA . GLU A 1 68 ? 7.446 -16.433 -8.592 1.00 56.91 68 GLU A CA 1
ATOM 551 C C . GLU A 1 68 ? 8.577 -17.247 -7.944 1.00 56.91 68 GLU A C 1
ATOM 553 O O . GLU A 1 68 ? 9.595 -17.523 -8.575 1.00 56.91 68 GLU A O 1
ATOM 558 N N . GLY A 1 69 ? 8.461 -17.547 -6.648 1.00 53.50 69 GLY A N 1
ATOM 559 C CA . GLY A 1 69 ? 9.518 -18.235 -5.898 1.00 53.50 69 GLY A CA 1
ATOM 560 C C . GLY A 1 69 ? 10.393 -17.354 -5.002 1.00 53.50 69 GLY A C 1
ATOM 561 O O . GLY A 1 69 ? 11.390 -17.853 -4.478 1.00 53.50 69 GLY A O 1
ATOM 562 N N . ASN A 1 70 ? 10.028 -16.092 -4.739 1.00 57.41 70 ASN A N 1
ATOM 563 C CA . ASN A 1 70 ? 10.550 -15.383 -3.565 1.00 57.41 70 ASN A CA 1
ATOM 564 C C . ASN A 1 70 ? 10.065 -16.108 -2.291 1.00 57.41 70 ASN A C 1
ATOM 566 O O . ASN A 1 70 ? 8.994 -15.819 -1.757 1.00 57.41 70 ASN A O 1
ATOM 570 N N . ARG A 1 71 ? 10.843 -17.108 -1.851 1.00 50.81 71 ARG A N 1
ATOM 571 C CA . ARG A 1 71 ? 10.521 -18.100 -0.802 1.00 50.81 71 ARG A CA 1
ATOM 572 C C . ARG A 1 71 ? 10.194 -17.495 0.571 1.00 50.81 71 ARG A C 1
ATOM 574 O O . ARG A 1 71 ? 9.776 -18.221 1.463 1.00 50.81 71 ARG A O 1
ATOM 581 N N . ASN A 1 72 ? 10.355 -16.184 0.729 1.00 53.97 72 ASN A N 1
ATOM 582 C CA . ASN A 1 72 ? 10.035 -15.452 1.951 1.00 53.97 72 ASN A CA 1
ATOM 583 C C . ASN A 1 72 ? 8.554 -15.044 2.042 1.00 53.97 72 ASN A C 1
ATOM 585 O O . ASN A 1 72 ? 8.105 -14.619 3.103 1.00 53.97 72 ASN A O 1
ATOM 589 N N . PHE A 1 73 ? 7.781 -15.188 0.961 1.00 55.97 73 PHE A N 1
ATOM 590 C CA . PHE A 1 73 ? 6.337 -14.953 0.953 1.00 55.97 73 PHE A CA 1
ATOM 591 C C . PHE A 1 73 ? 5.575 -16.254 1.225 1.00 55.97 73 PHE A C 1
ATOM 593 O O . PHE A 1 73 ? 4.922 -16.812 0.348 1.00 55.97 73 PHE A O 1
ATOM 600 N N . GLY A 1 74 ? 5.646 -16.740 2.465 1.00 50.78 74 GLY A N 1
ATOM 601 C CA . GLY A 1 74 ? 4.870 -17.893 2.948 1.00 50.78 74 GLY A CA 1
ATOM 602 C C . GLY A 1 74 ? 3.370 -17.611 3.127 1.00 50.78 74 GLY A C 1
ATOM 603 O O . GLY A 1 74 ? 2.745 -18.157 4.030 1.00 50.78 74 GLY A O 1
ATOM 604 N N . LEU A 1 75 ? 2.787 -16.718 2.324 1.00 55.53 75 LEU A N 1
ATOM 605 C CA . LEU A 1 75 ? 1.491 -16.105 2.602 1.00 55.53 75 LEU A CA 1
ATOM 606 C C . LEU A 1 75 ? 0.425 -16.653 1.662 1.00 55.53 75 LEU A C 1
ATOM 608 O O . LEU A 1 75 ? 0.198 -16.134 0.574 1.00 55.53 75 LEU A O 1
ATOM 612 N N . THR A 1 76 ? -0.273 -17.690 2.110 1.00 58.00 76 THR A N 1
ATOM 613 C CA . THR A 1 76 ? -1.406 -18.283 1.385 1.00 58.00 76 THR A CA 1
ATOM 614 C C . THR A 1 76 ? -2.611 -17.337 1.259 1.00 58.00 76 THR A C 1
ATOM 616 O O . THR A 1 76 ? -3.505 -17.595 0.455 1.00 58.00 76 THR A O 1
ATOM 619 N N . SER A 1 77 ? -2.646 -16.232 2.016 1.00 67.50 77 SER A N 1
ATOM 620 C CA . SER A 1 77 ? -3.772 -15.286 2.068 1.00 67.50 77 SER A CA 1
ATOM 621 C C . SER A 1 77 ? -3.447 -13.847 1.642 1.00 67.50 77 SER A C 1
ATOM 623 O O . SER A 1 77 ? -4.378 -13.090 1.346 1.00 67.50 77 SER A O 1
ATOM 625 N N . ALA A 1 78 ? -2.170 -13.456 1.589 1.00 81.75 78 ALA A N 1
ATOM 626 C CA . ALA A 1 78 ? -1.786 -12.088 1.249 1.00 81.75 78 ALA A CA 1
ATOM 627 C C . ALA A 1 78 ? -1.927 -11.805 -0.252 1.00 81.75 78 ALA A C 1
ATOM 629 O O . ALA A 1 78 ? -1.861 -12.701 -1.098 1.00 81.75 78 ALA A O 1
ATOM 630 N N . ARG A 1 79 ? -2.120 -10.531 -0.598 1.00 86.88 79 ARG A N 1
ATOM 631 C CA . ARG A 1 79 ? -2.247 -10.066 -1.985 1.00 86.88 79 ARG A CA 1
ATOM 632 C C . ARG A 1 79 ? -1.046 -9.222 -2.395 1.00 86.88 79 ARG A C 1
ATOM 634 O O . ARG A 1 79 ? -0.502 -8.467 -1.597 1.00 86.88 79 ARG A O 1
ATOM 641 N N . VAL A 1 80 ? -0.673 -9.309 -3.666 1.00 86.50 80 VAL A N 1
ATOM 642 C CA . VAL A 1 80 ? 0.363 -8.477 -4.293 1.00 86.50 80 VAL A CA 1
ATOM 643 C C . VAL A 1 80 ? -0.248 -7.645 -5.416 1.00 86.50 80 VAL A C 1
ATOM 645 O O . VAL A 1 80 ? -1.215 -8.057 -6.054 1.00 86.50 80 VAL A O 1
ATOM 648 N N . ASN A 1 81 ? 0.319 -6.468 -5.676 1.00 88.94 81 ASN A N 1
ATOM 649 C CA . ASN A 1 81 ? -0.136 -5.550 -6.728 1.00 88.94 81 ASN A CA 1
ATOM 650 C C . ASN A 1 81 ? 0.424 -5.870 -8.133 1.00 88.94 81 ASN A C 1
ATOM 652 O O . ASN A 1 81 ? 0.322 -5.032 -9.032 1.00 88.94 81 ASN A O 1
ATOM 656 N N . LYS A 1 82 ? 1.083 -7.019 -8.317 1.00 84.25 82 LYS A N 1
ATOM 657 C CA . LYS A 1 82 ? 1.777 -7.415 -9.553 1.00 84.25 82 LYS A CA 1
ATOM 658 C C . LYS A 1 82 ? 1.475 -8.875 -9.874 1.00 84.25 82 LYS A C 1
ATOM 660 O O . LYS A 1 82 ? 1.446 -9.702 -8.967 1.00 84.25 82 LYS A O 1
ATOM 665 N N . PHE A 1 83 ? 1.283 -9.183 -11.155 1.00 79.12 83 PHE A N 1
ATOM 666 C CA . PHE A 1 83 ? 1.183 -10.563 -11.625 1.00 79.12 83 PHE A CA 1
ATOM 667 C C . PHE A 1 83 ? 2.583 -11.138 -11.902 1.00 79.12 83 PHE A C 1
ATOM 669 O O . PHE A 1 83 ? 3.450 -10.394 -12.372 1.00 79.12 83 PHE A O 1
ATOM 676 N N . PRO A 1 84 ? 2.827 -12.435 -11.634 1.00 75.81 84 PRO A N 1
ATOM 677 C CA . PRO A 1 84 ? 4.058 -13.106 -12.047 1.00 75.81 84 PRO A CA 1
ATOM 678 C C . PRO A 1 84 ? 4.278 -13.000 -13.561 1.00 75.81 84 PRO A C 1
ATOM 680 O O . PRO A 1 84 ? 3.324 -13.027 -14.335 1.00 75.81 84 PRO A O 1
ATOM 683 N N . GLY A 1 85 ? 5.533 -12.858 -13.991 1.00 73.94 85 GLY A N 1
ATOM 684 C CA . GLY A 1 85 ? 5.889 -12.795 -15.416 1.00 73.94 85 GLY A CA 1
ATOM 685 C C . GLY A 1 85 ? 5.575 -11.465 -16.114 1.00 73.94 85 GLY A C 1
ATOM 686 O O . GLY A 1 85 ? 6.009 -11.268 -17.246 1.00 73.94 85 GLY A O 1
ATOM 687 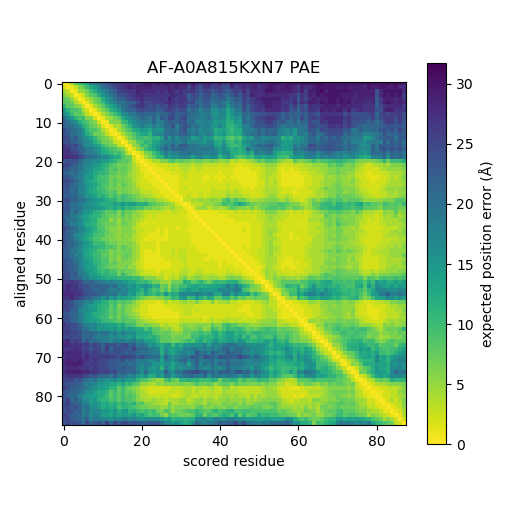N N . MET A 1 86 ? 4.897 -10.520 -15.451 1.00 76.75 86 MET A N 1
ATOM 688 C CA . MET A 1 86 ? 4.852 -9.137 -15.926 1.00 76.75 86 MET A CA 1
ATOM 689 C C . MET A 1 86 ? 6.215 -8.479 -15.712 1.00 76.75 86 MET A C 1
ATOM 691 O O . MET A 1 86 ? 6.629 -8.256 -14.574 1.00 76.75 86 MET A O 1
ATOM 695 N N . ILE A 1 87 ? 6.881 -8.149 -16.813 1.00 68.50 87 ILE A N 1
ATOM 696 C CA . ILE A 1 87 ? 8.130 -7.389 -16.841 1.00 68.50 87 ILE A CA 1
ATOM 697 C C . ILE A 1 87 ? 7.765 -5.911 -17.029 1.00 68.50 87 ILE A C 1
ATOM 699 O O . ILE A 1 87 ? 7.001 -5.592 -17.941 1.00 68.50 87 ILE A O 1
ATOM 703 N N . SER A 1 88 ? 8.241 -5.036 -16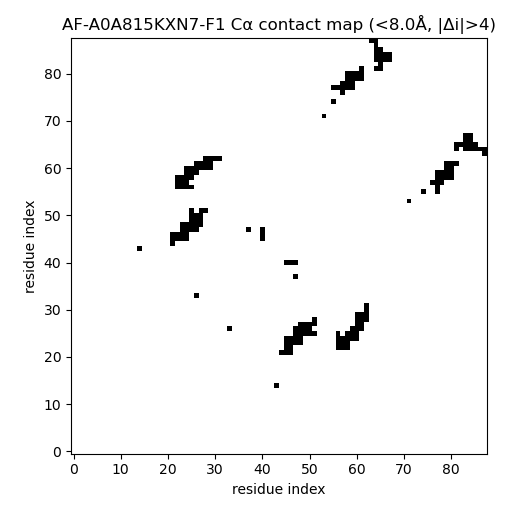.141 1.00 63.38 88 SER A N 1
ATOM 704 C CA . SER A 1 88 ? 8.062 -3.575 -16.221 1.00 63.38 88 SER A CA 1
ATOM 705 C C . SER A 1 88 ? 9.334 -2.887 -16.671 1.00 63.38 88 SER A C 1
ATOM 707 O O . SER A 1 88 ? 10.384 -3.306 -16.132 1.00 63.38 88 SER A O 1
#

Nearest PDB structures (foldseek):
  6l30-assembly1_A  TM=5.755E-01  e=1.701E+00  Homo sapiens
  2ebw-assembly1_A  TM=5.423E-01  e=2.381E+00  Homo sapiens
  8ok2-assembly1_E  TM=5.313E-01  e=3.566E+00  Homo sapiens
  4foo-assembly2_B  TM=3.702E-01  e=1.819E+00  Helicobacter pylori 26695

Organism: NCBI:txid392033